Protein AF-A0A2K3V0S6-F1 (afdb_monomer_lite)

Structure (mmCIF, N/CA/C/O backbone):
data_AF-A0A2K3V0S6-F1
#
_entry.id   AF-A0A2K3V0S6-F1
#
loop_
_atom_site.group_PDB
_atom_site.id
_atom_site.type_symbol
_atom_site.label_atom_id
_atom_site.label_alt_id
_atom_site.label_comp_id
_atom_site.label_asym_id
_atom_site.label_entity_id
_atom_site.label_seq_id
_atom_site.pdbx_PDB_ins_code
_atom_site.Cartn_x
_atom_site.Cartn_y
_atom_site.Cartn_z
_atom_site.occupancy
_atom_site.B_iso_or_equiv
_atom_site.auth_seq_id
_atom_site.auth_comp_id
_atom_site.auth_asym_id
_atom_site.auth_atom_id
_atom_site.pdbx_PDB_model_num
ATOM 1 N N . MET A 1 1 ? -9.255 8.855 15.242 1.00 71.81 1 MET A N 1
ATOM 2 C CA . MET A 1 1 ? -10.562 8.308 15.660 1.00 71.81 1 MET A CA 1
ATOM 3 C C . MET A 1 1 ? -11.043 9.001 16.930 1.00 71.81 1 MET A C 1
ATOM 5 O O . MET A 1 1 ? -10.238 9.193 17.836 1.00 71.81 1 MET A O 1
ATOM 9 N N . THR A 1 2 ? -12.326 9.346 17.001 1.00 81.00 2 THR A N 1
ATOM 10 C CA . THR A 1 2 ? -12.997 9.883 18.198 1.00 81.00 2 THR A CA 1
ATOM 11 C C . THR A 1 2 ? -14.065 8.900 18.658 1.00 81.00 2 THR A C 1
ATOM 13 O O . THR A 1 2 ? -14.821 8.407 17.826 1.00 81.00 2 THR A O 1
ATOM 16 N N . ILE A 1 3 ? -14.111 8.619 19.961 1.00 84.19 3 ILE A N 1
ATOM 17 C CA . ILE A 1 3 ? -15.116 7.773 20.612 1.00 84.19 3 ILE A CA 1
ATOM 18 C C . ILE A 1 3 ? -15.888 8.643 21.608 1.00 84.19 3 ILE A C 1
ATOM 20 O O . ILE A 1 3 ? -15.283 9.359 22.406 1.00 84.19 3 ILE A O 1
ATOM 24 N N . LYS A 1 4 ? -17.218 8.588 21.565 1.00 87.88 4 LYS A N 1
ATOM 25 C CA . LYS A 1 4 ? -18.110 9.253 22.515 1.00 87.88 4 LYS A CA 1
ATOM 26 C C . LYS A 1 4 ? -19.058 8.217 23.108 1.00 87.88 4 LYS A C 1
ATOM 28 O O . LYS A 1 4 ? -19.870 7.625 22.403 1.00 87.88 4 LYS A O 1
ATOM 33 N N . ARG A 1 5 ? -18.948 7.996 24.415 1.00 88.50 5 ARG A N 1
ATOM 34 C CA . ARG A 1 5 ? -19.772 7.047 25.171 1.00 88.50 5 ARG A CA 1
ATOM 35 C C . ARG A 1 5 ? -20.936 7.790 25.815 1.00 88.50 5 ARG A C 1
ATOM 37 O O . ARG A 1 5 ? -20.715 8.705 26.615 1.00 88.50 5 ARG A O 1
ATOM 44 N N . ILE A 1 6 ? -22.157 7.401 25.468 1.00 89.06 6 ILE A N 1
ATOM 45 C CA . ILE A 1 6 ? -23.386 8.036 25.943 1.00 89.06 6 ILE A CA 1
ATOM 46 C C . ILE A 1 6 ? -24.000 7.161 27.031 1.00 89.06 6 ILE A C 1
ATOM 48 O O . ILE A 1 6 ? -24.328 6.001 26.790 1.00 89.06 6 ILE A O 1
ATOM 52 N N . TYR A 1 7 ? -24.156 7.719 28.229 1.00 90.69 7 TYR A N 1
ATOM 53 C CA . TYR A 1 7 ? -24.747 7.040 29.380 1.00 90.69 7 TYR A CA 1
ATOM 54 C C . TYR A 1 7 ? -26.117 7.628 29.715 1.00 90.69 7 TYR A C 1
ATOM 56 O O . TYR A 1 7 ? -26.350 8.825 29.559 1.00 90.69 7 TYR A O 1
ATOM 64 N N . SER A 1 8 ? -27.023 6.786 30.202 1.00 87.44 8 SER A N 1
ATOM 65 C CA . SER A 1 8 ? -28.309 7.214 30.749 1.00 87.44 8 SER A CA 1
ATOM 66 C C . SER A 1 8 ? -28.090 8.039 32.014 1.00 87.44 8 SER A C 1
ATOM 68 O O . SER A 1 8 ? -27.469 7.552 32.960 1.00 87.44 8 SER A O 1
ATOM 70 N N . LYS A 1 9 ? -28.658 9.249 32.085 1.00 87.00 9 LYS A N 1
ATOM 71 C CA . LYS A 1 9 ? -28.639 10.049 33.329 1.00 87.00 9 LYS A CA 1
ATOM 72 C C . LYS A 1 9 ? -29.349 9.360 34.491 1.00 87.00 9 LYS A C 1
ATOM 74 O O . LYS A 1 9 ? -29.039 9.622 35.646 1.00 87.00 9 LYS A O 1
ATOM 79 N N . THR A 1 10 ? -30.333 8.514 34.186 1.00 87.38 10 THR A N 1
ATOM 80 C CA . THR A 1 10 ? -31.223 7.916 35.186 1.00 87.38 10 THR A CA 1
ATOM 81 C C . THR A 1 10 ? -30.663 6.622 35.763 1.00 87.38 10 THR A C 1
ATOM 83 O O . THR A 1 10 ? -30.739 6.412 36.967 1.00 87.38 10 THR A O 1
ATOM 86 N N . THR A 1 11 ? -30.108 5.752 34.915 1.00 87.50 11 THR A N 1
ATOM 87 C CA . THR A 1 11 ? -29.601 4.432 35.336 1.00 87.50 11 THR A CA 1
ATOM 88 C C . THR A 1 11 ? -28.078 4.386 35.435 1.00 87.50 11 THR A C 1
ATOM 90 O O . THR A 1 11 ? -27.534 3.454 36.016 1.00 87.50 11 THR A O 1
ATOM 93 N N . GLY A 1 12 ? -27.366 5.368 34.869 1.00 84.94 12 GLY A N 1
ATOM 94 C CA . GLY A 1 12 ? -25.906 5.346 34.749 1.00 84.94 12 GLY A CA 1
ATOM 95 C C . GLY A 1 12 ? -25.380 4.292 33.769 1.00 84.94 12 GLY A C 1
ATOM 96 O O . GLY A 1 12 ? -24.168 4.160 33.615 1.00 84.94 12 GLY A O 1
ATOM 97 N N . GLU A 1 13 ? -26.264 3.548 33.098 1.00 90.75 13 GLU A N 1
ATOM 98 C CA . GLU A 1 13 ? -25.904 2.502 32.142 1.00 90.75 13 GLU A CA 1
ATOM 99 C C . GLU A 1 13 ? -25.529 3.091 30.780 1.00 90.75 13 GLU A C 1
ATOM 101 O O . GLU A 1 13 ? -26.010 4.155 30.381 1.00 90.75 13 GLU A O 1
ATOM 106 N N . LEU A 1 14 ? -24.664 2.385 30.052 1.00 88.12 14 LEU A N 1
ATOM 107 C CA . LEU A 1 14 ? -24.269 2.760 28.698 1.00 88.12 14 LEU A CA 1
ATOM 108 C C . LEU A 1 14 ? -25.463 2.596 27.742 1.00 88.12 14 LEU A C 1
ATOM 110 O O . LEU A 1 14 ? -25.972 1.491 27.576 1.00 88.12 14 LEU A O 1
ATOM 114 N N . LYS A 1 15 ? -25.875 3.685 27.087 1.00 90.94 15 LYS A N 1
ATOM 115 C CA . LYS A 1 15 ? -26.928 3.698 26.060 1.00 90.94 15 LYS A CA 1
ATOM 116 C C . LYS A 1 15 ? -26.372 3.406 24.670 1.00 90.94 15 LYS A C 1
ATOM 118 O O . LYS A 1 15 ? -26.910 2.569 23.953 1.00 90.94 15 LYS A O 1
ATOM 123 N N . SER A 1 16 ? -25.322 4.121 24.274 1.00 88.31 16 SER A N 1
ATOM 124 C CA . SER A 1 16 ? -24.751 4.027 22.928 1.00 88.31 16 SER A CA 1
ATOM 125 C C . SER A 1 16 ? -23.294 4.486 22.893 1.00 88.31 16 SER A C 1
ATOM 127 O O . SER A 1 16 ? -22.781 5.110 23.829 1.00 88.31 16 SER A O 1
ATOM 129 N N . ILE A 1 17 ? -22.613 4.143 21.801 1.00 88.25 17 ILE A N 1
ATOM 130 C CA . ILE A 1 17 ? -21.255 4.591 21.504 1.00 88.25 17 ILE A CA 1
ATOM 131 C C . ILE A 1 17 ? -21.266 5.189 20.103 1.00 88.25 17 ILE A C 1
ATOM 133 O O . ILE A 1 17 ? -21.469 4.469 19.127 1.00 88.25 17 ILE A O 1
ATOM 137 N N . ASP A 1 18 ? -20.998 6.486 20.014 1.00 86.00 18 ASP A N 1
ATOM 138 C CA . ASP A 1 18 ? -20.750 7.150 18.742 1.00 86.00 18 ASP A CA 1
ATOM 139 C C . ASP A 1 18 ? -19.251 7.105 18.457 1.00 86.00 18 ASP A C 1
ATOM 141 O O . ASP A 1 18 ? -18.424 7.404 19.326 1.00 86.00 18 ASP A O 1
ATOM 145 N N . SER A 1 19 ? -18.874 6.752 17.230 1.00 84.62 19 SER A N 1
ATOM 146 C CA . SER A 1 19 ? -17.474 6.796 16.820 1.00 84.62 19 SER A CA 1
ATOM 147 C C . SER A 1 19 ? -17.306 7.358 15.417 1.00 84.62 19 SER A C 1
ATOM 149 O O . SER A 1 19 ? -18.112 7.112 14.523 1.00 84.62 19 SER A O 1
ATOM 151 N N . VAL A 1 20 ? -16.233 8.126 15.238 1.00 82.50 20 VAL A N 1
ATOM 152 C CA . VAL A 1 20 ? -15.779 8.609 13.934 1.00 82.50 20 VAL A CA 1
ATOM 153 C C . VAL A 1 20 ? -14.361 8.106 13.734 1.00 82.50 20 VAL A C 1
ATOM 155 O O . VAL A 1 20 ? -13.448 8.459 14.492 1.00 82.50 20 VAL A O 1
ATOM 158 N N . PHE A 1 21 ? -14.163 7.288 12.707 1.00 82.56 21 PHE A N 1
ATOM 159 C CA . PHE A 1 21 ? -12.841 6.846 12.287 1.00 82.56 21 PHE A CA 1
ATOM 160 C C . PHE A 1 21 ? -12.482 7.461 10.935 1.00 82.56 21 PHE A C 1
ATOM 162 O O . PHE A 1 21 ? -13.344 7.764 10.114 1.00 82.56 21 PHE A O 1
ATOM 169 N N . GLN A 1 22 ? -11.186 7.664 10.725 1.00 81.81 22 GLN A N 1
ATOM 170 C CA . GLN A 1 22 ? -10.641 8.146 9.466 1.00 81.81 22 GLN A CA 1
ATOM 171 C C . GLN A 1 22 ? -9.539 7.183 9.053 1.00 81.81 22 GLN A C 1
ATOM 173 O O . GLN A 1 22 ? -8.577 6.987 9.796 1.00 81.81 22 GLN A O 1
ATOM 178 N N . LEU A 1 23 ? -9.701 6.578 7.880 1.00 81.06 23 LEU A N 1
ATOM 179 C CA . LEU A 1 23 ? -8.696 5.717 7.281 1.00 81.06 23 LEU A CA 1
ATOM 180 C C . LEU A 1 23 ? -7.829 6.549 6.336 1.00 81.06 23 LEU A C 1
ATOM 182 O O . LEU A 1 23 ? -8.335 7.134 5.380 1.00 81.06 23 LEU A O 1
ATOM 186 N N . VAL A 1 24 ? -6.527 6.591 6.603 1.00 81.19 24 VAL A N 1
ATOM 187 C CA . VAL A 1 24 ? -5.547 7.206 5.703 1.00 81.19 24 VAL A CA 1
ATOM 188 C C . VAL A 1 24 ? -4.924 6.098 4.863 1.00 81.19 24 VAL A C 1
ATOM 190 O O . VAL A 1 24 ? -4.358 5.153 5.409 1.00 81.19 24 VAL A O 1
ATOM 193 N N . GLN A 1 25 ? -5.049 6.197 3.539 1.00 83.75 25 GLN A N 1
ATOM 194 C CA . GLN A 1 25 ? -4.411 5.247 2.629 1.00 83.75 25 GLN A CA 1
ATOM 195 C C . GLN A 1 25 ? -2.893 5.475 2.615 1.00 83.75 25 GLN A C 1
ATOM 197 O O . GLN A 1 25 ? -2.456 6.628 2.567 1.00 83.75 25 GLN A O 1
ATOM 202 N N . PRO A 1 26 ? -2.076 4.411 2.656 1.00 79.88 26 PRO A N 1
ATOM 203 C CA . PRO A 1 26 ? -0.636 4.557 2.547 1.00 79.88 26 PRO A CA 1
ATOM 204 C C . PRO A 1 26 ? -0.240 4.915 1.112 1.00 79.88 26 PRO A C 1
ATOM 206 O O . PRO A 1 26 ? -0.791 4.387 0.145 1.00 79.88 26 PRO A O 1
ATOM 209 N N . ASN A 1 27 ? 0.774 5.770 0.992 1.00 80.06 27 ASN A N 1
ATOM 210 C CA . ASN A 1 27 ? 1.440 6.032 -0.276 1.00 80.06 27 ASN A CA 1
ATOM 211 C C . ASN A 1 27 ? 2.602 5.051 -0.452 1.00 80.06 27 ASN A C 1
ATOM 213 O O . ASN A 1 27 ? 3.425 4.860 0.441 1.00 80.06 27 ASN A O 1
ATOM 217 N N . LEU A 1 28 ? 2.688 4.459 -1.631 1.00 79.31 28 LEU A N 1
ATOM 218 C CA . LEU A 1 28 ? 3.787 3.634 -2.104 1.00 79.31 28 LEU A CA 1
ATOM 219 C C . LEU A 1 28 ? 4.727 4.472 -2.953 1.00 79.31 28 LEU A C 1
ATOM 221 O O . LEU A 1 28 ? 4.309 5.430 -3.592 1.00 79.31 28 LEU A O 1
ATOM 225 N N . SER A 1 29 ? 5.988 4.070 -3.017 1.00 86.69 29 SER A N 1
ATOM 226 C CA . SER A 1 29 ? 6.969 4.666 -3.914 1.00 86.69 29 SER A CA 1
ATOM 227 C C . SER A 1 29 ? 7.642 3.563 -4.715 1.00 86.69 29 SER A C 1
ATOM 229 O O . SER A 1 29 ? 8.351 2.733 -4.150 1.00 86.69 29 SER A O 1
ATOM 231 N N . PHE A 1 30 ? 7.451 3.575 -6.030 1.00 87.56 30 PHE A N 1
ATOM 232 C CA . PHE A 1 30 ? 8.102 2.661 -6.961 1.00 87.56 30 PHE A CA 1
ATOM 233 C C . PHE A 1 30 ? 9.310 3.343 -7.593 1.00 87.56 30 PHE A C 1
ATOM 235 O O . PHE A 1 30 ? 9.200 4.460 -8.099 1.00 87.56 30 PHE A O 1
ATOM 242 N N . ALA A 1 31 ? 10.459 2.672 -7.556 1.00 89.69 31 ALA A N 1
ATOM 243 C CA . ALA A 1 31 ? 11.669 3.126 -8.223 1.00 89.69 31 ALA A CA 1
ATOM 244 C C . ALA A 1 31 ? 11.861 2.339 -9.522 1.00 89.69 31 ALA A C 1
ATOM 246 O O . ALA A 1 31 ? 12.012 1.117 -9.491 1.00 89.69 31 ALA A O 1
ATOM 247 N N . THR A 1 32 ? 11.883 3.043 -10.650 1.00 90.12 32 THR A N 1
ATOM 248 C CA . THR A 1 32 ? 12.161 2.465 -11.966 1.00 90.12 32 THR A CA 1
ATOM 249 C C . THR A 1 32 ? 13.580 2.849 -12.373 1.00 90.12 32 THR A C 1
ATOM 251 O O . THR A 1 32 ? 13.907 4.035 -12.450 1.00 90.12 32 THR A O 1
ATOM 254 N N . ALA A 1 33 ? 14.439 1.858 -12.617 1.00 92.06 33 ALA A N 1
ATOM 255 C CA . ALA A 1 33 ? 15.837 2.090 -12.981 1.00 92.06 33 ALA A CA 1
ATOM 256 C C . ALA A 1 33 ? 15.965 2.686 -14.392 1.00 92.06 33 ALA A C 1
ATOM 258 O O . ALA A 1 33 ? 15.187 2.344 -15.282 1.00 92.06 33 ALA A O 1
ATOM 259 N N . ALA A 1 34 ? 16.970 3.530 -14.622 1.00 93.06 34 ALA A N 1
ATOM 260 C CA . ALA A 1 34 ? 17.284 4.050 -15.950 1.00 93.06 34 ALA A CA 1
ATOM 261 C C . ALA A 1 34 ? 17.443 2.914 -16.985 1.00 93.06 34 ALA A C 1
ATOM 263 O O . ALA A 1 34 ? 18.092 1.904 -16.724 1.00 93.06 34 ALA A O 1
ATOM 264 N N . GLY A 1 35 ? 16.816 3.064 -18.153 1.00 90.69 35 GLY A N 1
ATOM 265 C CA . GLY A 1 35 ? 16.848 2.076 -19.234 1.00 90.69 35 GLY A CA 1
ATOM 266 C C . GLY A 1 35 ? 15.942 0.852 -19.043 1.00 90.69 35 GLY A C 1
ATOM 267 O O . GLY A 1 35 ? 15.921 -0.016 -19.913 1.00 90.69 35 GLY A O 1
ATOM 268 N N . SER A 1 36 ? 15.194 0.760 -17.940 1.00 92.38 36 SER A N 1
ATOM 269 C CA . SER A 1 36 ? 14.278 -0.363 -17.701 1.00 92.38 36 SER A CA 1
ATOM 270 C C . SER A 1 36 ? 12.923 -0.190 -18.394 1.00 92.38 36 SER A C 1
ATOM 272 O O . SER A 1 36 ? 12.520 0.920 -18.751 1.00 92.38 36 SER A O 1
ATOM 274 N N . VAL A 1 37 ? 12.224 -1.307 -18.589 1.00 91.56 37 VAL A N 1
ATOM 275 C CA . VAL A 1 37 ? 10.852 -1.342 -19.116 1.00 91.56 37 VAL A CA 1
ATOM 276 C C . VAL A 1 37 ? 9.847 -0.885 -18.057 1.00 91.56 37 VAL A C 1
ATOM 278 O O . VAL A 1 37 ? 10.121 -0.973 -16.860 1.00 91.56 37 VAL A O 1
ATOM 281 N N . GLY A 1 38 ? 8.696 -0.374 -18.493 1.00 90.69 38 GLY A N 1
ATOM 282 C CA . GLY A 1 38 ? 7.589 -0.053 -17.602 1.00 90.69 38 GLY A CA 1
ATOM 283 C C . GLY A 1 38 ? 6.838 -1.313 -17.189 1.00 90.69 38 GLY A C 1
ATOM 284 O O . GLY A 1 38 ? 7.177 -2.434 -17.584 1.00 90.69 38 GLY A O 1
ATOM 285 N N . ALA A 1 39 ? 5.821 -1.127 -16.355 1.00 91.88 39 ALA A N 1
ATOM 286 C CA . ALA A 1 39 ? 4.968 -2.223 -15.927 1.00 91.88 39 ALA A CA 1
ATOM 287 C C . ALA A 1 39 ? 3.569 -1.745 -15.565 1.00 91.88 39 ALA A C 1
ATOM 289 O O . ALA A 1 39 ? 3.346 -0.586 -15.224 1.00 91.88 39 ALA A O 1
ATOM 290 N N . ARG A 1 40 ? 2.614 -2.665 -15.564 1.00 91.25 40 ARG A N 1
ATOM 291 C CA . ARG A 1 40 ? 1.267 -2.446 -15.054 1.00 91.25 40 ARG A CA 1
ATOM 292 C C . ARG A 1 40 ? 1.084 -3.204 -13.748 1.00 91.25 40 ARG A C 1
ATOM 294 O O . ARG A 1 40 ? 1.193 -4.425 -13.737 1.00 91.25 40 ARG A O 1
ATOM 301 N N . LEU A 1 41 ? 0.763 -2.498 -12.665 1.00 90.06 41 LEU A N 1
ATOM 302 C CA . LEU A 1 41 ? 0.245 -3.102 -11.439 1.00 90.06 41 LEU A CA 1
ATOM 303 C C . LEU A 1 41 ? -1.150 -3.647 -11.718 1.00 90.06 41 LEU A C 1
ATOM 305 O O . LEU A 1 41 ? -2.071 -2.895 -12.050 1.00 90.06 41 LEU A O 1
ATOM 309 N N . VAL A 1 42 ? -1.298 -4.954 -11.552 1.00 92.19 42 VAL A N 1
ATOM 310 C CA . VAL A 1 42 ? -2.565 -5.655 -11.756 1.00 92.19 42 VAL A CA 1
ATOM 311 C C . VAL A 1 42 ? -3.286 -5.792 -10.423 1.00 92.19 42 VAL A C 1
ATOM 313 O O . VAL A 1 42 ? -4.417 -5.324 -10.283 1.00 92.19 42 VAL A O 1
ATOM 316 N N . SER A 1 43 ? -2.606 -6.353 -9.426 1.00 92.69 43 SER A N 1
ATOM 317 C CA . SER A 1 43 ? -3.169 -6.600 -8.103 1.00 92.69 43 SER A CA 1
ATOM 318 C C . SER A 1 43 ? -2.118 -6.502 -6.999 1.00 92.69 43 SER A C 1
ATOM 320 O O . SER A 1 43 ? -0.916 -6.414 -7.260 1.00 92.69 43 SER A O 1
ATOM 322 N N . ALA A 1 44 ? -2.577 -6.511 -5.753 1.00 92.38 44 ALA A N 1
ATOM 323 C CA . ALA A 1 44 ? -1.739 -6.655 -4.576 1.00 92.38 44 ALA A CA 1
ATOM 324 C C . ALA A 1 44 ? -2.373 -7.622 -3.580 1.00 92.38 44 ALA A C 1
ATOM 326 O O . ALA A 1 44 ? -3.529 -7.439 -3.204 1.00 92.38 44 ALA A O 1
ATOM 327 N N . ASP A 1 45 ? -1.601 -8.598 -3.115 1.00 94.50 45 ASP A N 1
ATOM 328 C CA . ASP A 1 45 ? -1.973 -9.414 -1.964 1.00 94.50 45 ASP A CA 1
ATOM 329 C C . ASP A 1 45 ? -1.507 -8.710 -0.700 1.00 94.50 45 ASP A C 1
ATOM 331 O O . ASP A 1 45 ? -0.313 -8.462 -0.523 1.00 94.50 45 ASP A O 1
ATOM 335 N N . VAL A 1 46 ? -2.447 -8.386 0.176 1.00 93.69 46 VAL A N 1
ATOM 336 C CA . VAL A 1 46 ? -2.214 -7.659 1.418 1.00 93.69 46 VAL A CA 1
ATOM 337 C C . VAL A 1 46 ? -2.448 -8.604 2.588 1.00 93.69 46 VAL A C 1
ATOM 339 O O . VAL A 1 46 ? -3.419 -9.356 2.619 1.00 93.69 46 VAL A O 1
ATOM 342 N N . THR A 1 47 ? -1.547 -8.578 3.565 1.00 95.44 47 THR A N 1
ATOM 343 C CA . THR A 1 47 ? -1.728 -9.230 4.864 1.00 95.44 47 THR A CA 1
ATOM 344 C C . THR A 1 47 ? -1.401 -8.243 5.969 1.00 95.44 47 THR A C 1
ATOM 346 O O . THR A 1 47 ? -0.276 -7.750 6.036 1.00 95.44 47 THR A O 1
ATOM 349 N N . ILE A 1 48 ? -2.369 -7.969 6.835 1.00 94.94 48 ILE A N 1
ATOM 350 C CA . ILE A 1 48 ? -2.223 -7.103 8.001 1.00 94.94 48 ILE A CA 1
ATOM 351 C C . ILE A 1 48 ? -1.793 -7.949 9.192 1.00 94.94 48 ILE A C 1
ATOM 353 O O . ILE A 1 48 ? -2.360 -9.012 9.449 1.00 94.94 48 ILE A O 1
ATOM 357 N N . LEU A 1 49 ? -0.786 -7.469 9.906 1.00 94.94 49 LEU A N 1
ATOM 358 C CA . LEU A 1 49 ? -0.184 -8.118 11.054 1.00 94.94 49 LEU A CA 1
ATOM 359 C C . LEU A 1 49 ? -0.308 -7.239 12.296 1.00 94.94 49 LEU A C 1
ATOM 361 O O . LEU A 1 49 ? -0.173 -6.016 12.208 1.00 94.94 49 LEU A O 1
ATOM 365 N N . ASP A 1 50 ? -0.527 -7.880 13.437 1.00 92.81 50 ASP A N 1
ATOM 366 C CA . ASP A 1 50 ? -0.432 -7.264 14.755 1.00 92.81 50 ASP A CA 1
ATOM 367 C C . ASP A 1 50 ? 1.028 -7.150 15.233 1.00 92.81 50 ASP A C 1
ATOM 369 O O . ASP A 1 50 ? 1.975 -7.532 14.536 1.00 92.81 50 ASP A O 1
ATOM 373 N N . GLU A 1 51 ? 1.216 -6.625 16.443 1.00 90.62 51 GLU A N 1
ATOM 374 C CA . GLU A 1 51 ? 2.537 -6.462 17.057 1.00 90.62 51 GLU A CA 1
ATOM 375 C C . GLU A 1 51 ? 3.289 -7.784 17.286 1.00 90.62 51 GLU A C 1
ATOM 377 O O . GLU A 1 51 ? 4.520 -7.802 17.308 1.00 90.62 51 GLU A O 1
ATOM 382 N N . SER A 1 52 ? 2.560 -8.896 17.411 1.00 90.94 52 SER A N 1
ATOM 383 C CA . SER A 1 52 ? 3.119 -10.241 17.572 1.00 90.94 52 SER A CA 1
ATOM 384 C C . SER A 1 52 ? 3.476 -10.885 16.227 1.00 90.94 52 SER A C 1
ATOM 386 O O . SER A 1 52 ? 4.090 -11.951 16.189 1.00 90.94 52 SER A O 1
ATOM 388 N N . GLY A 1 53 ? 3.129 -10.239 15.109 1.00 89.69 53 GLY A N 1
ATOM 389 C CA . GLY A 1 53 ? 3.311 -10.767 13.762 1.00 89.69 53 GLY A CA 1
ATOM 390 C C . GLY A 1 53 ? 2.231 -11.764 13.345 1.00 89.69 53 GLY A C 1
ATOM 391 O O . GLY A 1 53 ? 2.392 -12.417 12.312 1.00 89.69 53 GLY A O 1
ATOM 392 N N . ASN A 1 54 ? 1.147 -11.879 14.113 1.00 91.56 54 ASN A N 1
ATOM 393 C CA . ASN A 1 54 ? -0.013 -12.677 13.744 1.00 91.56 54 ASN A CA 1
ATOM 394 C C . ASN A 1 54 ? -0.939 -11.864 12.850 1.00 91.56 54 ASN A C 1
ATOM 396 O O . ASN A 1 54 ? -0.901 -10.636 12.829 1.00 91.56 54 ASN A O 1
ATOM 400 N N . ARG A 1 55 ? -1.795 -12.553 12.099 1.00 93.00 55 ARG A N 1
ATOM 401 C CA . ARG A 1 55 ? -2.774 -11.892 11.240 1.00 93.00 55 ARG A CA 1
ATOM 402 C C . ARG A 1 55 ? -3.770 -11.090 12.076 1.00 93.00 55 ARG A C 1
ATOM 404 O O . ARG A 1 55 ? -4.453 -11.647 12.929 1.00 93.00 55 ARG A O 1
ATOM 411 N N . TYR A 1 56 ? -3.906 -9.809 11.759 1.00 93.31 56 TYR A N 1
ATOM 412 C CA . TYR A 1 56 ? -4.856 -8.914 12.406 1.00 93.31 56 TYR A CA 1
ATOM 413 C C . TYR A 1 56 ? -6.217 -8.930 11.698 1.00 93.31 56 TYR A C 1
ATOM 415 O O . TYR A 1 56 ? -6.271 -8.808 10.479 1.00 93.31 56 TYR A O 1
ATOM 423 N N . GLY A 1 57 ? -7.325 -9.042 12.438 1.00 84.81 57 GLY A N 1
ATOM 424 C CA . GLY A 1 57 ? -8.679 -9.050 11.859 1.00 84.81 57 GLY A CA 1
ATOM 425 C C . GLY A 1 57 ? -9.067 -10.348 11.135 1.00 84.81 57 GLY A C 1
ATOM 426 O O . GLY A 1 57 ? -9.987 -10.337 10.314 1.00 84.81 57 GLY A O 1
ATOM 427 N N . ASP A 1 58 ? -8.365 -11.450 11.427 1.00 83.19 58 ASP A N 1
ATOM 428 C CA . ASP A 1 58 ? -8.615 -12.800 10.902 1.00 83.19 58 ASP A CA 1
ATOM 429 C C . ASP A 1 58 ? -8.824 -12.816 9.373 1.00 83.19 58 ASP A C 1
ATOM 431 O O . ASP A 1 58 ? -7.937 -12.389 8.631 1.00 83.19 58 ASP A O 1
ATOM 435 N N . VAL A 1 59 ? -9.987 -13.240 8.865 1.00 78.44 59 VAL A N 1
ATOM 436 C CA . VAL A 1 59 ? -10.276 -13.287 7.420 1.00 78.44 59 VAL A CA 1
ATOM 437 C C . VAL A 1 59 ? -10.181 -11.904 6.769 1.00 78.44 59 VAL A C 1
ATOM 439 O O . VAL A 1 59 ? -9.741 -11.790 5.630 1.00 78.44 59 VAL A O 1
ATOM 442 N N . SER A 1 60 ? -10.521 -10.834 7.495 1.00 83.00 60 SER A N 1
ATOM 443 C CA . SER A 1 60 ? -10.421 -9.460 6.973 1.00 83.00 60 SER A CA 1
ATOM 444 C C . SER A 1 60 ? -8.972 -8.979 6.867 1.00 83.00 60 SER A C 1
ATOM 446 O O . SER A 1 60 ? -8.692 -8.035 6.134 1.00 83.00 60 SER A O 1
ATOM 448 N N . GLY A 1 61 ? -8.056 -9.638 7.582 1.00 86.00 61 GLY A N 1
ATOM 449 C CA . GLY A 1 61 ? -6.628 -9.351 7.619 1.00 86.00 61 GLY A CA 1
ATOM 450 C C . GLY A 1 61 ? -5.849 -9.774 6.388 1.00 86.00 61 GLY A C 1
ATOM 451 O O . GLY A 1 61 ? -4.688 -9.397 6.271 1.00 86.00 61 GLY A O 1
ATOM 452 N N . GLN A 1 62 ? -6.439 -10.563 5.487 1.00 93.81 62 GLN A N 1
ATOM 453 C CA . GLN A 1 62 ? -5.783 -11.015 4.264 1.00 93.81 62 GLN A CA 1
ATOM 454 C C . GLN A 1 62 ? -6.726 -10.889 3.070 1.00 93.81 62 GLN A C 1
ATOM 456 O O . GLN A 1 62 ? -7.810 -11.463 3.067 1.00 93.81 62 GLN A O 1
ATOM 461 N N . TYR A 1 63 ? -6.302 -10.163 2.041 1.00 93.00 63 TYR A N 1
ATOM 462 C CA . TYR A 1 63 ? -7.116 -9.922 0.851 1.00 93.00 63 TYR A CA 1
ATOM 463 C C . TYR A 1 63 ? -6.256 -9.598 -0.366 1.00 93.00 63 TYR A C 1
ATOM 465 O O . TYR A 1 63 ? -5.101 -9.195 -0.240 1.00 93.00 63 TYR A O 1
ATOM 473 N N . THR A 1 64 ? -6.853 -9.735 -1.547 1.00 92.25 64 THR A N 1
ATOM 474 C CA . THR A 1 64 ? -6.267 -9.299 -2.815 1.00 92.25 64 THR A CA 1
ATOM 475 C C . THR A 1 64 ? -7.018 -8.073 -3.316 1.00 92.25 64 THR A C 1
ATOM 477 O O . THR A 1 64 ? -8.239 -8.102 -3.467 1.00 92.25 64 THR A O 1
ATOM 480 N N . GLN A 1 65 ? -6.287 -7.000 -3.601 1.00 88.38 65 GLN A N 1
ATOM 481 C CA . GLN A 1 65 ? -6.817 -5.759 -4.153 1.00 88.38 65 GLN A CA 1
ATOM 482 C C . GLN A 1 65 ? -6.472 -5.647 -5.640 1.00 88.38 65 GLN A C 1
ATOM 484 O O . GLN A 1 65 ? -5.322 -5.848 -6.023 1.00 88.38 65 GLN A O 1
ATOM 489 N N . SER A 1 66 ? -7.433 -5.250 -6.476 1.00 88.19 66 SER A N 1
ATOM 490 C CA . SER A 1 66 ? -7.163 -4.848 -7.864 1.00 88.19 66 SER A CA 1
ATOM 491 C C . SER A 1 66 ? -6.714 -3.383 -7.920 1.00 88.19 66 SER A C 1
ATOM 493 O O . SER A 1 66 ? -7.324 -2.533 -7.272 1.00 88.19 66 SER A O 1
ATOM 495 N N . ILE A 1 67 ? -5.637 -3.088 -8.659 1.00 83.88 67 ILE A N 1
ATOM 496 C CA . ILE A 1 67 ? -4.959 -1.775 -8.635 1.00 83.88 67 ILE A CA 1
ATOM 497 C C . ILE A 1 67 ? -4.958 -1.076 -10.005 1.00 83.88 67 ILE A C 1
ATOM 499 O O . ILE A 1 67 ? -5.080 0.145 -10.071 1.00 83.88 67 ILE A O 1
ATOM 503 N N . GLY A 1 68 ? -4.838 -1.825 -11.103 1.00 81.25 68 GLY A N 1
ATOM 504 C CA . GLY A 1 68 ? -5.042 -1.316 -12.464 1.00 81.25 68 GLY A CA 1
ATOM 505 C C . GLY A 1 68 ? -4.210 -0.091 -12.880 1.00 81.25 68 GLY A C 1
ATOM 506 O O . GLY A 1 68 ? -4.719 0.735 -13.634 1.00 81.25 68 GLY A O 1
ATOM 507 N N . ALA A 1 69 ? -2.952 0.037 -12.444 1.00 84.19 69 ALA A N 1
ATOM 508 C CA . ALA A 1 69 ? -2.143 1.244 -12.662 1.00 84.19 69 ALA A CA 1
ATOM 509 C C . ALA A 1 69 ? -0.842 1.019 -13.433 1.00 84.19 69 ALA A C 1
ATOM 511 O O . ALA A 1 69 ? -0.268 -0.061 -13.377 1.00 84.19 69 ALA A O 1
ATOM 512 N N . ARG A 1 70 ? -0.350 2.057 -14.124 1.00 86.69 70 ARG A N 1
ATOM 513 C CA . ARG A 1 70 ? 0.884 2.010 -14.924 1.00 86.69 70 ARG A CA 1
ATOM 514 C C . ARG A 1 70 ? 2.074 2.633 -14.184 1.00 86.69 70 ARG A C 1
ATOM 516 O O . ARG A 1 70 ? 2.017 3.788 -13.767 1.00 86.69 70 ARG A O 1
ATOM 523 N N . LEU A 1 71 ? 3.166 1.883 -14.098 1.00 88.44 71 LEU A N 1
ATOM 524 C CA . LEU A 1 71 ? 4.517 2.367 -13.838 1.00 88.44 71 LEU A CA 1
ATOM 525 C C . LEU A 1 71 ? 5.178 2.708 -15.171 1.00 88.44 71 LEU A C 1
ATOM 527 O O . LEU A 1 71 ? 5.218 1.891 -16.091 1.00 88.44 71 LEU A O 1
ATOM 531 N N . LEU A 1 72 ? 5.690 3.926 -15.267 1.00 90.38 72 LEU A N 1
ATOM 532 C CA . LEU A 1 72 ? 6.412 4.404 -16.432 1.00 90.38 72 LEU A CA 1
ATOM 533 C C . LEU A 1 72 ? 7.791 3.746 -16.483 1.00 90.38 72 LEU A C 1
ATOM 535 O O . LEU A 1 72 ? 8.454 3.569 -15.460 1.00 90.38 72 LEU A O 1
ATOM 539 N N . GLN A 1 73 ? 8.224 3.442 -17.702 1.00 91.88 73 GLN A N 1
ATOM 540 C CA . GLN A 1 73 ? 9.558 2.935 -18.016 1.00 91.88 73 GLN A CA 1
ATOM 541 C C . GLN A 1 73 ? 10.675 3.915 -17.614 1.00 91.88 73 GLN A C 1
ATOM 543 O O . GLN A 1 73 ? 10.462 5.125 -17.499 1.00 91.88 73 GLN A O 1
ATOM 548 N N . GLY A 1 74 ? 11.898 3.400 -17.486 1.00 93.56 74 GLY A N 1
ATOM 549 C CA . GLY A 1 74 ? 13.119 4.122 -17.110 1.00 93.56 74 GLY A CA 1
ATOM 550 C C . GLY A 1 74 ? 13.689 5.054 -18.181 1.00 93.56 74 GLY A C 1
ATOM 551 O O . GLY A 1 74 ? 14.904 5.125 -18.371 1.00 93.56 74 GLY A O 1
ATOM 552 N N . PHE A 1 75 ? 12.822 5.735 -18.920 1.00 92.44 75 PHE A N 1
ATOM 553 C CA . PHE A 1 75 ? 13.173 6.697 -19.957 1.00 92.44 75 PHE A CA 1
ATOM 554 C C . PHE A 1 75 ? 12.382 7.978 -19.751 1.00 92.44 75 PHE A C 1
ATOM 556 O O . PHE A 1 75 ? 11.274 7.939 -19.221 1.00 92.44 75 PHE A O 1
ATOM 563 N N . ALA A 1 76 ? 12.911 9.103 -20.208 1.00 93.12 76 ALA A N 1
ATOM 564 C CA . ALA A 1 76 ? 12.216 10.382 -20.255 1.00 93.12 76 ALA A CA 1
ATOM 565 C C . ALA A 1 76 ? 12.349 11.007 -21.643 1.00 93.12 76 ALA A C 1
ATOM 567 O O . ALA A 1 76 ? 13.275 10.691 -22.391 1.00 93.12 76 ALA A O 1
ATOM 568 N N . CYS A 1 77 ? 11.416 11.896 -21.968 1.00 91.38 77 CYS A N 1
ATOM 569 C CA . CYS A 1 77 ? 11.539 12.751 -23.138 1.00 91.38 77 CYS A CA 1
ATOM 570 C C . CYS A 1 77 ? 12.486 13.901 -22.806 1.00 91.38 77 CYS A C 1
ATOM 572 O O . CYS A 1 77 ? 12.263 14.607 -21.820 1.00 91.38 77 CYS A O 1
ATOM 574 N N . ALA A 1 78 ? 13.543 14.056 -23.595 1.00 90.88 78 ALA A N 1
ATOM 575 C CA . ALA A 1 78 ? 14.429 15.203 -23.500 1.00 90.88 78 ALA A CA 1
ATOM 576 C C . ALA A 1 78 ? 13.746 16.453 -24.076 1.00 90.88 78 ALA A C 1
ATOM 578 O O . ALA A 1 78 ? 13.076 16.376 -25.108 1.00 90.88 78 ALA A O 1
ATOM 579 N N . ASP A 1 79 ? 13.918 17.597 -23.418 1.00 84.88 79 ASP A N 1
ATOM 580 C CA . ASP A 1 79 ? 13.580 18.894 -24.002 1.00 84.88 79 ASP A CA 1
ATOM 581 C C . ASP A 1 79 ? 14.604 19.316 -25.078 1.00 84.88 79 ASP A C 1
ATOM 583 O O . ASP A 1 79 ? 15.581 18.614 -25.353 1.00 84.88 79 ASP A O 1
ATOM 587 N N . GLU A 1 80 ? 14.404 20.487 -25.690 1.00 83.38 80 GLU A N 1
ATOM 588 C CA . GLU A 1 80 ? 15.300 21.037 -26.724 1.00 83.38 80 GLU A CA 1
ATOM 589 C C . GLU A 1 80 ? 16.751 21.243 -26.245 1.00 83.38 80 GLU A C 1
ATOM 591 O O . GLU A 1 80 ? 17.656 21.409 -27.062 1.00 83.38 80 GLU A O 1
ATOM 596 N N . LYS A 1 81 ? 16.992 21.220 -24.927 1.00 83.94 81 LYS A N 1
ATOM 597 C CA . LYS A 1 81 ? 18.308 21.368 -24.293 1.00 83.94 81 LYS A CA 1
ATOM 598 C C . LYS A 1 81 ? 18.881 20.035 -23.799 1.00 83.94 81 LYS A C 1
ATOM 600 O O . LYS A 1 81 ? 19.937 20.033 -23.169 1.00 83.94 81 LYS A O 1
ATOM 605 N N . GLY A 1 82 ? 18.220 18.910 -24.075 1.00 81.38 82 GLY A N 1
ATOM 606 C CA . GLY A 1 82 ? 18.663 17.585 -23.643 1.00 81.38 82 GLY A CA 1
ATOM 607 C C . GLY A 1 82 ? 18.315 17.247 -22.190 1.00 81.38 82 GLY A C 1
ATOM 608 O O . GLY A 1 82 ? 18.829 16.264 -21.657 1.00 81.38 82 GLY A O 1
ATOM 609 N N . VAL A 1 83 ? 17.469 18.040 -21.526 1.00 87.25 83 VAL A N 1
ATOM 610 C CA . VAL A 1 83 ? 17.097 17.832 -20.121 1.00 87.25 83 VAL A CA 1
ATOM 611 C C . VAL A 1 83 ? 15.900 16.875 -20.039 1.00 87.25 83 VAL A C 1
ATOM 613 O O . VAL A 1 83 ? 14.900 17.090 -20.726 1.00 87.25 83 VAL A O 1
ATOM 616 N N . PRO A 1 84 ? 15.951 15.814 -19.209 1.00 87.00 84 PRO A N 1
ATOM 617 C CA . PRO A 1 84 ? 14.846 14.868 -19.079 1.00 87.00 84 PRO A CA 1
ATOM 618 C C . PRO A 1 84 ? 13.625 15.508 -18.419 1.00 87.00 84 PRO A C 1
ATOM 620 O O . PRO A 1 84 ? 13.696 15.995 -17.290 1.00 87.00 84 PRO A O 1
ATOM 623 N N . ASN A 1 85 ? 12.467 15.407 -19.070 1.00 86.50 85 ASN A N 1
ATOM 624 C CA . ASN A 1 85 ? 11.188 15.706 -18.444 1.00 86.50 85 ASN A CA 1
ATOM 625 C C . ASN A 1 85 ? 10.687 14.492 -17.644 1.00 86.50 85 ASN A C 1
ATOM 627 O O . ASN A 1 85 ? 10.113 13.546 -18.193 1.00 86.50 85 ASN A O 1
ATOM 631 N N . ALA A 1 86 ? 10.882 14.542 -16.326 1.00 79.00 86 ALA A N 1
ATOM 632 C CA . ALA A 1 86 ? 10.499 13.484 -15.391 1.00 79.00 86 ALA A CA 1
ATOM 633 C C . ALA A 1 86 ? 8.985 13.210 -15.334 1.00 79.00 86 ALA A C 1
ATOM 635 O O . ALA A 1 86 ? 8.579 12.125 -14.926 1.00 79.00 86 ALA A O 1
ATOM 636 N N . SER A 1 87 ? 8.140 14.152 -15.749 1.00 75.88 87 SER A N 1
ATOM 637 C CA . SER A 1 87 ? 6.678 14.020 -15.667 1.00 75.88 87 SER A CA 1
ATOM 638 C C . SER A 1 87 ? 6.046 13.516 -16.965 1.00 75.88 87 SER A C 1
ATOM 640 O O . SER A 1 87 ? 4.900 13.075 -16.951 1.00 75.88 87 SER A O 1
ATOM 642 N N . ALA A 1 88 ? 6.773 13.571 -18.084 1.00 82.69 88 ALA A N 1
ATOM 643 C CA . ALA A 1 88 ? 6.270 13.121 -19.376 1.00 82.69 88 ALA A CA 1
ATOM 644 C C . ALA A 1 88 ? 6.303 11.591 -19.488 1.00 82.69 88 ALA A C 1
ATOM 646 O O . ALA A 1 88 ? 7.287 10.951 -19.090 1.00 82.69 88 ALA A O 1
ATOM 647 N N . ASP A 1 89 ? 5.250 11.018 -20.080 1.00 85.56 89 ASP A N 1
ATOM 648 C CA . ASP A 1 89 ? 5.270 9.627 -20.528 1.00 85.56 89 ASP A CA 1
ATOM 649 C C . ASP A 1 89 ? 6.297 9.516 -21.671 1.00 85.56 89 ASP A C 1
ATOM 651 O O . ASP A 1 89 ? 6.167 10.228 -22.669 1.00 85.56 89 ASP A O 1
ATOM 655 N N . PRO A 1 90 ? 7.333 8.673 -21.560 1.00 87.88 90 PRO A N 1
ATOM 656 C CA . PRO A 1 90 ? 8.331 8.507 -22.613 1.00 87.88 90 PRO A CA 1
ATOM 657 C C . PRO A 1 90 ? 7.757 7.966 -23.931 1.00 87.88 90 PRO A C 1
ATOM 659 O O . PRO A 1 90 ? 8.416 8.068 -24.965 1.00 87.88 90 PRO A O 1
ATOM 662 N N . GLU A 1 91 ? 6.535 7.430 -23.938 1.00 86.94 91 GLU A N 1
ATOM 663 C CA . GLU A 1 91 ? 5.817 7.097 -25.171 1.00 86.94 91 GLU A CA 1
ATOM 664 C C . GLU A 1 91 ? 5.354 8.324 -25.961 1.00 86.94 91 GLU A C 1
ATOM 666 O O . GLU A 1 91 ? 5.139 8.215 -27.166 1.00 86.94 91 GLU A O 1
ATOM 671 N N . SER A 1 92 ? 5.271 9.495 -25.325 1.00 88.69 92 SER A N 1
ATOM 672 C CA . SER A 1 92 ? 4.861 10.746 -25.976 1.00 88.69 92 SER A CA 1
ATOM 673 C C . SER A 1 92 ? 5.921 11.357 -26.899 1.00 88.69 92 SER A C 1
ATOM 675 O O . SER A 1 92 ? 5.594 12.236 -27.693 1.00 88.69 92 SER A O 1
ATOM 67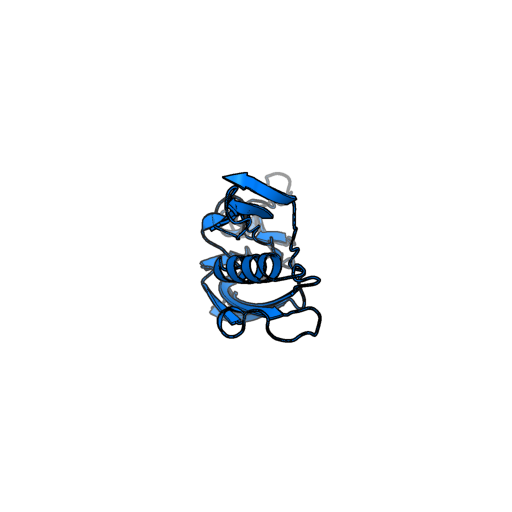7 N N . CYS A 1 93 ? 7.174 10.891 -26.837 1.00 87.94 93 CYS A N 1
ATOM 678 C CA . CYS A 1 93 ? 8.256 11.356 -27.704 1.00 87.94 93 CYS A CA 1
ATOM 679 C C . CYS A 1 93 ? 8.798 10.260 -28.623 1.00 87.94 93 CYS A C 1
ATOM 681 O O . CYS A 1 93 ? 8.765 9.056 -28.327 1.00 87.94 93 CYS A O 1
ATOM 683 N N . VAL A 1 94 ? 9.354 10.717 -29.748 1.00 89.62 94 VAL A N 1
ATOM 684 C CA . VAL A 1 94 ? 10.059 9.867 -30.710 1.00 89.62 94 VAL A CA 1
ATOM 685 C C . VAL A 1 94 ? 11.297 9.238 -30.077 1.00 89.62 94 VAL A C 1
ATOM 687 O O . VAL A 1 94 ? 11.927 9.816 -29.192 1.00 89.62 94 VAL A O 1
ATOM 690 N N . PHE A 1 95 ? 11.684 8.059 -30.567 1.00 85.94 95 PHE A N 1
ATOM 691 C CA . PHE A 1 95 ? 12.791 7.280 -30.005 1.00 85.94 95 PHE A CA 1
ATOM 692 C C . PHE A 1 95 ? 14.103 8.075 -29.885 1.00 85.94 95 PHE A C 1
ATOM 694 O O . PHE A 1 95 ? 14.779 7.973 -28.868 1.00 85.94 95 PHE A O 1
ATOM 701 N N . ALA A 1 96 ? 14.420 8.925 -30.869 1.00 86.50 96 ALA A N 1
ATOM 702 C CA . ALA A 1 96 ? 15.630 9.753 -30.872 1.00 86.50 96 ALA A CA 1
ATOM 703 C C . ALA A 1 96 ? 15.698 10.788 -29.728 1.00 86.50 96 ALA A C 1
ATOM 705 O O . ALA A 1 96 ? 16.781 11.260 -29.402 1.00 86.50 96 ALA A O 1
ATOM 706 N N . GLN A 1 97 ? 14.560 11.136 -29.119 1.00 88.25 97 GLN A N 1
ATOM 707 C CA . GLN A 1 97 ? 14.464 12.082 -27.999 1.00 88.25 97 GLN A CA 1
ATOM 708 C C . GLN A 1 97 ? 14.334 11.378 -26.641 1.00 88.25 97 GLN A C 1
ATOM 710 O O . GLN A 1 97 ? 14.204 12.041 -25.609 1.00 88.25 97 GLN A O 1
ATOM 715 N N . ARG A 1 98 ? 14.347 10.038 -26.615 1.00 91.12 98 ARG A N 1
ATOM 716 C CA . ARG A 1 98 ? 14.289 9.271 -25.371 1.00 91.12 98 ARG A CA 1
ATOM 717 C C . ARG A 1 98 ? 15.676 9.163 -24.769 1.00 91.12 98 ARG A C 1
ATOM 719 O O . ARG A 1 98 ? 16.596 8.640 -25.389 1.00 91.12 98 ARG A O 1
ATOM 726 N N . ILE A 1 99 ? 15.793 9.581 -23.519 1.00 91.81 99 ILE A N 1
ATOM 727 C CA . ILE A 1 99 ? 17.014 9.431 -22.731 1.00 91.81 99 ILE A CA 1
ATOM 728 C C . ILE A 1 99 ? 16.742 8.558 -21.514 1.00 91.81 99 ILE A C 1
ATOM 730 O O . ILE A 1 99 ? 15.640 8.562 -20.962 1.00 91.81 99 ILE A O 1
ATOM 734 N N . GLN A 1 100 ? 17.735 7.764 -21.118 1.00 94.06 100 GLN A N 1
ATOM 735 C CA . GLN A 1 100 ? 17.631 6.912 -19.938 1.00 94.06 100 GLN A CA 1
ATOM 736 C C . GLN A 1 100 ? 17.511 7.783 -18.686 1.00 94.06 100 GLN A C 1
ATOM 738 O O . GLN A 1 100 ? 18.275 8.728 -18.498 1.00 94.06 100 GLN A O 1
ATOM 743 N N . TYR A 1 101 ? 16.537 7.471 -17.837 1.00 92.44 101 TYR A N 1
ATOM 744 C CA . TYR A 1 101 ? 16.211 8.287 -16.678 1.00 92.44 101 TYR A CA 1
ATOM 745 C C . TYR A 1 101 ? 15.606 7.424 -15.572 1.00 92.44 101 TYR A C 1
ATOM 747 O O . TYR A 1 101 ? 14.613 6.729 -15.790 1.00 92.44 101 TYR A O 1
ATOM 755 N N . SER A 1 102 ? 16.202 7.469 -14.382 1.00 92.00 102 SER A N 1
ATOM 756 C CA . SER A 1 102 ? 15.648 6.806 -13.201 1.00 92.00 102 SER A CA 1
ATOM 757 C C . SER A 1 102 ? 14.449 7.587 -12.676 1.00 92.00 102 SER A C 1
ATOM 759 O O . SER A 1 102 ? 14.510 8.808 -12.552 1.00 92.00 102 SER A O 1
ATOM 761 N N . ARG A 1 103 ? 13.368 6.887 -12.334 1.00 90.00 103 ARG A N 1
ATOM 762 C CA . ARG A 1 103 ? 12.114 7.496 -11.879 1.00 90.00 103 ARG A CA 1
ATOM 763 C C . ARG A 1 103 ? 11.757 7.032 -10.482 1.00 90.00 103 ARG A C 1
ATOM 765 O O . ARG A 1 103 ? 11.972 5.875 -10.130 1.00 90.00 103 ARG A O 1
ATOM 772 N N . GLN A 1 104 ? 11.129 7.929 -9.736 1.00 89.75 104 GLN A N 1
ATOM 773 C CA . GLN A 1 104 ? 10.411 7.600 -8.517 1.00 89.75 104 GLN A CA 1
ATOM 774 C C . GLN A 1 104 ? 8.944 7.975 -8.723 1.00 89.75 104 GLN A C 1
ATOM 776 O O . GLN A 1 104 ? 8.624 9.136 -8.971 1.00 89.75 104 GLN A O 1
ATOM 781 N N . GLN A 1 105 ? 8.055 6.988 -8.670 1.00 86.19 105 GLN A N 1
ATOM 782 C CA . GLN A 1 105 ? 6.619 7.184 -8.835 1.00 86.19 105 GLN A CA 1
ATOM 783 C C . GLN A 1 105 ? 5.907 6.886 -7.526 1.00 86.19 105 GLN A C 1
ATOM 785 O O . GLN A 1 105 ? 5.946 5.759 -7.030 1.00 86.19 105 GLN A O 1
ATOM 790 N N . ILE A 1 106 ? 5.249 7.907 -6.979 1.00 84.19 106 ILE A N 1
ATOM 791 C CA . ILE A 1 106 ? 4.404 7.755 -5.798 1.00 84.19 106 ILE A CA 1
ATOM 792 C C . ILE A 1 106 ? 3.024 7.273 -6.236 1.00 84.19 106 ILE A C 1
ATOM 794 O O . ILE A 1 106 ? 2.465 7.763 -7.219 1.00 84.19 106 ILE A O 1
ATOM 798 N N . PHE A 1 107 ? 2.490 6.301 -5.508 1.00 76.31 107 PHE A N 1
ATOM 799 C CA . PHE A 1 107 ? 1.254 5.631 -5.843 1.00 76.31 107 PHE A CA 1
ATOM 800 C C . PHE A 1 107 ? 0.429 5.282 -4.589 1.00 76.31 107 PHE A C 1
ATOM 802 O O . PHE A 1 107 ? 0.960 4.644 -3.692 1.00 76.31 107 PHE A O 1
ATOM 809 N N . PRO A 1 108 ? -0.864 5.613 -4.519 1.00 71.69 108 PRO A N 1
ATOM 810 C CA . PRO A 1 108 ? -1.579 6.368 -5.530 1.00 71.69 108 PRO A CA 1
ATOM 811 C C . PRO A 1 108 ? -1.164 7.847 -5.561 1.00 71.69 108 PRO A C 1
ATOM 813 O O . PRO A 1 108 ? -0.762 8.429 -4.559 1.00 71.69 108 PRO A O 1
ATOM 816 N N . GLY A 1 109 ? -1.234 8.446 -6.746 1.00 68.00 109 GLY A N 1
ATOM 817 C CA . GLY A 1 109 ? -1.070 9.881 -6.966 1.00 68.00 109 GLY A CA 1
ATOM 818 C C . GLY A 1 109 ? -2.419 10.609 -7.001 1.00 68.00 109 GLY A C 1
ATOM 819 O O . GLY A 1 109 ? -3.482 9.997 -6.892 1.00 68.00 109 GLY A O 1
ATOM 820 N N . ALA A 1 110 ? -2.393 11.928 -7.215 1.00 64.62 110 ALA A N 1
ATOM 821 C CA . ALA A 1 110 ? -3.593 12.779 -7.204 1.00 64.62 110 ALA A CA 1
ATOM 822 C C . ALA A 1 110 ? -4.723 12.293 -8.139 1.00 64.62 110 ALA A C 1
ATOM 824 O O . ALA A 1 110 ? -5.898 12.461 -7.827 1.00 64.62 110 ALA A O 1
ATOM 825 N N . ASN A 1 111 ? -4.375 11.640 -9.251 1.00 66.00 111 ASN A N 1
ATOM 826 C CA . ASN A 1 111 ? -5.329 11.228 -10.285 1.00 66.00 111 ASN A CA 1
ATOM 827 C C . ASN A 1 111 ? -5.957 9.842 -10.044 1.00 66.00 111 ASN A C 1
ATOM 829 O O . ASN A 1 111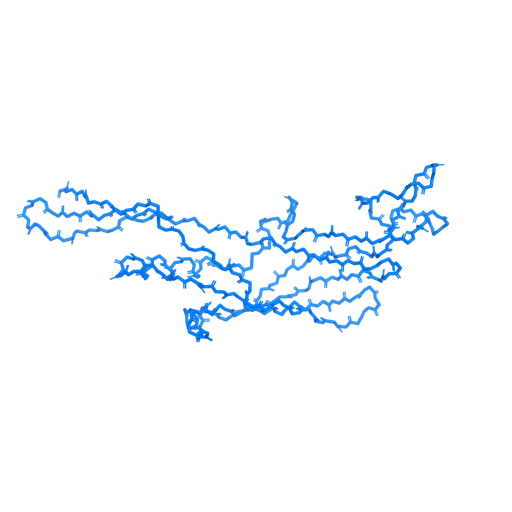 ? -6.865 9.454 -10.772 1.00 66.00 111 ASN A O 1
ATOM 833 N N . ASN A 1 112 ? -5.468 9.066 -9.071 1.00 64.44 112 ASN A N 1
ATOM 834 C CA . ASN A 1 112 ? -5.927 7.694 -8.811 1.00 64.44 112 ASN A CA 1
ATOM 835 C C . ASN A 1 112 ? -6.014 7.330 -7.316 1.00 64.44 112 ASN A C 1
ATOM 837 O O . ASN A 1 112 ? -6.275 6.174 -6.985 1.00 64.44 112 ASN A O 1
ATOM 841 N N . ALA A 1 113 ? -5.883 8.315 -6.422 1.00 65.69 113 ALA A N 1
ATOM 842 C CA . ALA A 1 113 ? -6.022 8.169 -4.969 1.00 65.69 113 ALA A CA 1
ATOM 843 C C . ALA A 1 113 ? -7.347 7.545 -4.513 1.00 65.69 113 ALA A C 1
ATOM 845 O O . ALA A 1 113 ? -7.378 6.855 -3.500 1.00 65.69 113 ALA A O 1
ATOM 846 N N . SER A 1 114 ? -8.436 7.745 -5.257 1.00 63.47 114 SER A N 1
ATOM 847 C CA . SER A 1 114 ? -9.739 7.156 -4.934 1.00 63.47 114 SER A CA 1
ATOM 848 C C . SER A 1 114 ? -9.914 5.720 -5.440 1.00 63.47 114 SER A C 1
ATOM 850 O O . SER A 1 114 ? -10.711 4.979 -4.873 1.00 63.47 114 SER A O 1
ATOM 852 N N . ALA A 1 115 ? -9.183 5.320 -6.486 1.00 66.00 115 ALA A N 1
ATOM 853 C CA . ALA A 1 115 ? -9.332 4.015 -7.137 1.00 66.00 115 ALA A CA 1
ATOM 854 C C . ALA A 1 115 ? -8.444 2.926 -6.516 1.00 66.00 115 ALA A C 1
ATOM 856 O O . ALA A 1 115 ? -8.679 1.736 -6.716 1.00 66.00 115 ALA A O 1
ATOM 857 N N . VAL A 1 116 ? -7.421 3.327 -5.765 1.00 72.12 116 VAL A N 1
ATOM 858 C CA . VAL A 1 116 ? -6.401 2.431 -5.227 1.00 72.12 116 VAL A CA 1
ATOM 859 C C . VAL A 1 116 ? -6.444 2.513 -3.714 1.00 72.12 116 VAL A C 1
ATOM 861 O O . VAL A 1 116 ? -6.042 3.512 -3.122 1.00 72.12 116 VAL A O 1
ATOM 864 N N . GLN A 1 117 ? -6.906 1.440 -3.086 1.00 79.38 117 GLN A N 1
ATOM 865 C CA . GLN A 1 117 ? -6.978 1.338 -1.635 1.00 79.38 117 GLN A CA 1
ATOM 866 C C . GLN A 1 117 ? -6.213 0.103 -1.186 1.00 79.38 117 GLN A C 1
ATOM 868 O O . GLN A 1 117 ? -6.601 -1.016 -1.498 1.00 79.38 117 GLN A O 1
ATOM 873 N N . LEU A 1 118 ? -5.106 0.306 -0.477 1.00 84.44 118 LEU A N 1
ATOM 874 C CA . LEU A 1 118 ? -4.302 -0.790 0.072 1.00 84.44 118 LEU A CA 1
ATOM 875 C C . LEU A 1 118 ? -4.808 -1.230 1.434 1.00 84.44 118 LEU A C 1
ATOM 877 O O . LEU A 1 118 ? -4.573 -2.366 1.820 1.00 84.44 118 LEU A O 1
ATOM 881 N N . LEU A 1 119 ? -5.487 -0.330 2.145 1.00 88.31 119 LEU A N 1
ATOM 882 C CA . LEU A 1 119 ? -6.226 -0.646 3.354 1.00 88.31 119 LEU A CA 1
ATOM 883 C C . LEU A 1 119 ? -7.713 -0.649 3.036 1.00 88.31 119 LEU A C 1
ATOM 885 O O . LEU A 1 119 ? -8.259 0.362 2.591 1.00 88.31 119 LEU A O 1
ATOM 889 N N . THR A 1 120 ? -8.379 -1.767 3.298 1.00 87.75 120 THR A N 1
ATOM 890 C CA . THR A 1 120 ? -9.837 -1.831 3.202 1.00 87.75 120 THR A CA 1
ATOM 891 C C . THR A 1 120 ? -10.484 -1.116 4.396 1.00 87.75 120 THR A C 1
ATOM 893 O O . THR A 1 120 ? -9.937 -1.146 5.505 1.00 87.75 120 THR A O 1
ATOM 896 N N . PRO A 1 121 ? -11.680 -0.517 4.225 1.00 86.06 121 PRO A N 1
ATOM 897 C CA . PRO A 1 121 ? -12.434 0.076 5.334 1.00 86.06 121 PRO A CA 1
ATOM 898 C C . PRO A 1 121 ? -12.651 -0.890 6.505 1.00 86.06 121 PRO A C 1
ATOM 900 O O . PRO A 1 121 ? -12.608 -0.479 7.663 1.00 86.06 121 PRO A O 1
ATOM 903 N N . ARG A 1 122 ? -12.786 -2.190 6.208 1.00 88.06 122 ARG A N 1
ATOM 904 C CA . ARG A 1 122 ? -13.018 -3.239 7.203 1.00 88.06 122 ARG A CA 1
ATOM 905 C C . ARG A 1 122 ? -11.914 -3.331 8.257 1.00 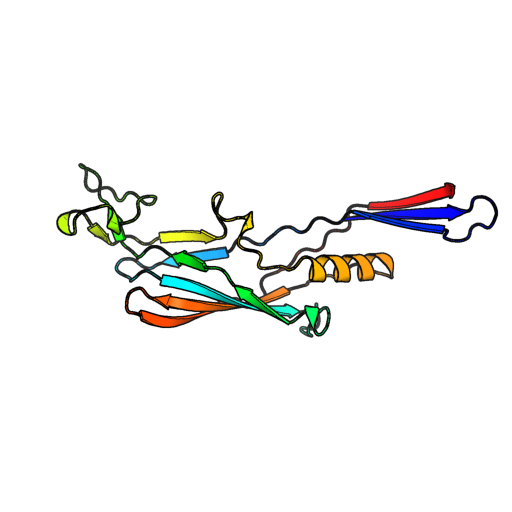88.06 122 ARG A C 1
ATOM 907 O O . ARG A 1 122 ? -12.220 -3.541 9.424 1.00 88.06 122 ARG A O 1
ATOM 914 N N . ILE A 1 123 ? -10.648 -3.132 7.883 1.00 89.88 123 ILE A N 1
ATOM 915 C CA . ILE A 1 123 ? -9.536 -3.100 8.850 1.00 89.88 123 ILE A CA 1
ATOM 916 C C . ILE A 1 123 ? -9.690 -1.926 9.824 1.00 89.88 123 ILE A C 1
ATOM 918 O O . ILE A 1 123 ? -9.453 -2.081 11.021 1.00 89.88 123 ILE A O 1
ATOM 922 N N . GLY A 1 124 ? -10.131 -0.768 9.325 1.00 87.19 124 GLY A N 1
ATOM 923 C CA . GLY A 1 124 ? -10.406 0.408 10.152 1.00 87.19 124 GLY A CA 1
ATOM 924 C C . GLY A 1 124 ? -11.561 0.188 11.133 1.00 87.19 124 GLY A C 1
ATOM 925 O O . GLY A 1 124 ? -11.474 0.615 12.283 1.00 87.19 124 GLY A O 1
ATOM 926 N N . GLU A 1 125 ? -12.611 -0.517 10.709 1.00 87.38 125 GLU A N 1
ATOM 927 C CA . GLU A 1 125 ? -13.738 -0.895 11.572 1.00 87.38 125 GLU A CA 1
ATOM 928 C C . GLU A 1 125 ? -13.307 -1.838 12.700 1.00 87.38 125 GLU A C 1
ATOM 930 O O . GLU A 1 125 ? -13.669 -1.608 13.852 1.00 87.38 125 GLU A O 1
ATOM 935 N N . VAL A 1 126 ? -12.499 -2.862 12.394 1.00 90.00 126 VAL A N 1
ATOM 936 C CA . VAL A 1 126 ? -11.977 -3.800 13.405 1.00 90.00 126 VAL A CA 1
ATOM 937 C C . VAL A 1 126 ? -11.099 -3.060 14.419 1.00 90.00 126 VAL A C 1
ATOM 939 O O . VAL A 1 126 ? -11.340 -3.164 15.618 1.00 90.00 126 VAL A O 1
ATOM 942 N N . ALA A 1 127 ? -10.176 -2.210 13.954 1.00 89.50 127 ALA A N 1
ATOM 943 C CA . ALA A 1 127 ? -9.339 -1.389 14.836 1.00 89.50 127 ALA A CA 1
ATOM 944 C C . ALA A 1 127 ? -10.152 -0.429 15.709 1.00 89.50 127 ALA A C 1
ATOM 946 O O . ALA A 1 127 ? -9.820 -0.208 16.874 1.00 89.50 127 ALA A O 1
ATOM 947 N N . THR A 1 128 ? -11.240 0.116 15.166 1.00 88.75 128 THR A N 1
ATOM 948 C CA . THR A 1 128 ? -12.173 0.953 15.926 1.00 88.75 128 THR A CA 1
ATOM 949 C C . THR A 1 128 ? -12.882 0.139 17.008 1.00 88.75 128 THR A C 1
ATOM 951 O O . THR A 1 128 ? -12.955 0.590 18.150 1.00 88.75 128 THR A O 1
ATOM 954 N N . GLY A 1 129 ? -13.354 -1.068 16.681 1.00 88.00 129 GLY A N 1
ATOM 955 C CA . GLY A 1 129 ? -13.954 -1.995 17.642 1.00 88.00 129 GLY A CA 1
ATOM 956 C C . GLY A 1 129 ? -13.012 -2.329 18.799 1.00 88.00 129 GLY A C 1
ATOM 957 O O . GLY A 1 129 ? -13.400 -2.186 19.960 1.00 88.00 129 GLY A O 1
ATOM 958 N N . ASP A 1 130 ? -11.758 -2.660 18.498 1.00 89.25 130 ASP A N 1
ATOM 959 C CA . ASP A 1 130 ? -10.740 -2.972 19.508 1.00 89.25 130 ASP A CA 1
ATOM 960 C C . ASP A 1 130 ? -10.459 -1.770 20.423 1.00 89.25 130 ASP A C 1
ATOM 962 O O . ASP A 1 130 ? -10.447 -1.898 21.645 1.00 89.25 130 ASP A O 1
ATOM 966 N N . CYS A 1 131 ? -10.343 -0.567 19.853 1.00 87.69 131 CYS A N 1
ATOM 967 C CA . CYS A 1 131 ? -10.194 0.678 20.610 1.00 87.69 131 CYS A CA 1
ATOM 968 C C . CYS A 1 131 ? -11.402 1.051 21.496 1.00 87.69 131 CYS A C 1
ATOM 970 O O . CYS A 1 131 ? -11.280 1.880 22.410 1.00 87.69 131 CYS A O 1
ATOM 972 N N . ILE A 1 132 ? -12.596 0.557 21.159 1.00 87.19 132 ILE A N 1
ATOM 973 C CA . ILE A 1 132 ? -13.814 0.746 21.953 1.00 87.19 132 ILE A CA 1
ATOM 974 C C . ILE A 1 132 ? -13.857 -0.283 23.087 1.00 87.19 132 ILE A C 1
ATOM 976 O O . ILE A 1 132 ? -14.202 0.074 24.218 1.00 87.19 132 ILE A O 1
ATOM 980 N N . ALA A 1 133 ? -13.512 -1.538 22.793 1.00 86.69 133 ALA A N 1
ATOM 981 C CA . ALA A 1 133 ? -13.519 -2.637 23.752 1.00 86.69 133 ALA A CA 1
ATOM 982 C C . ALA A 1 133 ? -12.359 -2.556 24.759 1.00 86.69 133 ALA A C 1
ATOM 984 O O . ALA A 1 133 ? -12.508 -2.987 25.901 1.00 86.69 133 ALA A O 1
ATOM 985 N N . GLY A 1 134 ? -11.225 -1.978 24.365 1.00 86.06 134 GLY A N 1
ATOM 986 C CA . GLY A 1 134 ? -10.026 -1.919 25.189 1.00 86.06 134 GLY A CA 1
ATOM 987 C C . GLY A 1 134 ? -8.957 -0.968 24.640 1.00 86.06 134 GLY A C 1
ATOM 988 O O . GLY A 1 134 ? -9.290 0.102 24.118 1.00 86.06 134 GLY A O 1
ATOM 989 N N . PRO A 1 135 ? -7.661 -1.289 24.815 1.00 84.69 135 PRO A N 1
ATOM 990 C CA . PRO A 1 135 ? -6.590 -0.482 24.252 1.00 84.69 135 PRO A CA 1
ATOM 991 C C . PRO A 1 135 ? -6.619 -0.553 22.724 1.00 84.69 135 PRO A C 1
ATOM 993 O O . PRO A 1 135 ? -6.867 -1.602 22.136 1.00 84.69 135 PRO A O 1
ATOM 996 N N . CYS A 1 136 ? -6.328 0.575 22.080 1.00 86.06 136 CYS A N 1
ATOM 997 C CA . CYS A 1 136 ? -6.158 0.588 20.634 1.00 86.06 136 CYS A CA 1
ATOM 998 C C . CYS A 1 136 ? -4.999 -0.318 20.206 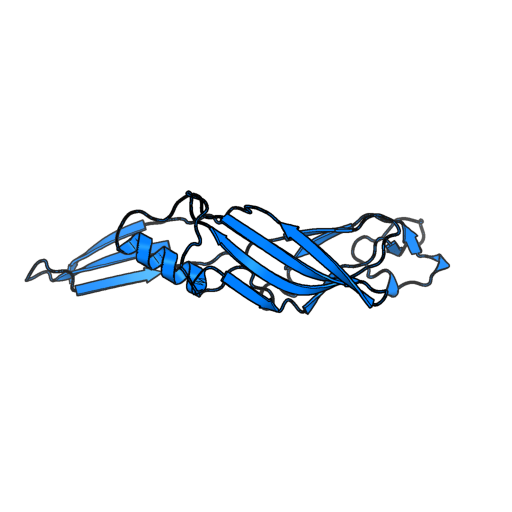1.00 86.06 136 CYS A C 1
ATOM 1000 O O . CYS A 1 136 ? -3.967 -0.317 20.884 1.00 86.06 136 CYS A O 1
ATOM 1002 N N . PRO A 1 137 ? -5.123 -1.020 19.065 1.00 89.06 137 PRO A N 1
ATOM 1003 C CA . PRO A 1 137 ? -4.030 -1.822 18.544 1.00 89.06 137 PRO A CA 1
ATOM 1004 C C . PRO A 1 137 ? -2.830 -0.922 18.234 1.00 89.06 137 PRO A C 1
ATOM 1006 O O . PRO A 1 137 ? -2.961 0.119 17.584 1.00 89.06 137 PRO A O 1
ATOM 1009 N N . ALA A 1 138 ? -1.659 -1.329 18.714 1.00 86.00 138 ALA A N 1
ATOM 1010 C CA . ALA A 1 138 ? -0.390 -0.667 18.454 1.00 86.00 138 ALA A CA 1
ATOM 1011 C C . ALA A 1 138 ? 0.432 -1.476 17.443 1.00 86.00 138 ALA A C 1
ATOM 1013 O O . ALA A 1 138 ? 0.243 -2.680 17.290 1.00 86.00 138 ALA A O 1
ATOM 1014 N N . ASN A 1 139 ? 1.359 -0.804 16.756 1.00 88.56 139 ASN A N 1
ATOM 1015 C CA . ASN A 1 139 ? 2.355 -1.433 15.879 1.00 88.56 139 ASN A CA 1
ATOM 1016 C C . ASN A 1 139 ? 1.779 -2.345 14.780 1.00 88.56 139 ASN A C 1
ATOM 1018 O O . ASN A 1 139 ? 2.445 -3.291 14.354 1.00 88.56 139 ASN A O 1
ATOM 1022 N N . LEU A 1 140 ? 0.570 -2.052 14.291 1.00 92.50 140 LEU A N 1
ATOM 1023 C CA . LEU A 1 140 ? 0.036 -2.751 13.128 1.00 92.50 140 LEU A CA 1
ATOM 1024 C C . LEU A 1 140 ? 0.977 -2.565 11.934 1.00 92.50 140 LEU A C 1
ATOM 1026 O O . LEU A 1 140 ? 1.560 -1.497 11.727 1.00 92.50 140 LEU A O 1
ATOM 1030 N N . SER A 1 141 ? 1.113 -3.607 11.125 1.00 93.62 141 SER A N 1
ATOM 1031 C CA . SER A 1 141 ? 1.922 -3.559 9.911 1.00 93.62 141 SER A CA 1
ATOM 1032 C C . SER A 1 141 ? 1.268 -4.333 8.774 1.00 93.62 141 SER A C 1
ATOM 1034 O O . SER A 1 141 ? 0.394 -5.159 9.002 1.00 93.62 141 SER A O 1
ATOM 1036 N N . MET A 1 142 ? 1.669 -4.067 7.534 1.00 93.38 142 MET A N 1
ATOM 1037 C CA . MET A 1 142 ? 1.237 -4.830 6.367 1.00 93.38 142 MET A CA 1
ATOM 1038 C C . MET A 1 142 ? 2.414 -5.461 5.637 1.00 93.38 142 MET A C 1
ATOM 1040 O O . MET A 1 142 ? 3.462 -4.843 5.436 1.00 93.38 142 MET A O 1
ATOM 1044 N N . ASN A 1 143 ? 2.195 -6.684 5.175 1.00 94.12 143 ASN A N 1
ATOM 1045 C CA . ASN A 1 143 ? 2.949 -7.275 4.087 1.00 94.12 143 ASN A CA 1
ATOM 1046 C C . ASN A 1 143 ? 2.134 -7.127 2.809 1.00 94.12 143 ASN A C 1
ATOM 1048 O O . ASN A 1 143 ? 0.942 -7.431 2.802 1.00 94.12 143 ASN A O 1
ATOM 1052 N N . VAL A 1 144 ? 2.782 -6.685 1.738 1.00 93.19 144 VAL A N 1
ATOM 1053 C CA . VAL A 1 144 ? 2.143 -6.512 0.438 1.00 93.19 144 VAL A CA 1
ATOM 1054 C C . VAL A 1 144 ? 2.976 -7.193 -0.634 1.00 93.19 144 VAL A C 1
ATOM 1056 O O . VAL A 1 144 ? 4.179 -6.955 -0.723 1.00 93.19 144 VAL A O 1
ATOM 1059 N N . THR A 1 145 ? 2.343 -8.023 -1.457 1.00 95.12 145 THR A N 1
ATOM 1060 C CA . THR A 1 145 ? 2.938 -8.565 -2.683 1.00 95.12 145 THR A CA 1
ATOM 1061 C C . THR A 1 145 ? 2.201 -7.984 -3.876 1.00 95.12 145 THR A C 1
ATOM 1063 O O . THR A 1 145 ? 1.061 -8.349 -4.142 1.00 95.12 145 THR A O 1
ATOM 1066 N N . PHE A 1 146 ? 2.843 -7.062 -4.583 1.00 93.06 146 PHE A N 1
ATOM 1067 C CA . PHE A 1 146 ? 2.335 -6.500 -5.828 1.00 93.06 146 PHE A CA 1
ATOM 1068 C C . PHE A 1 146 ? 2.584 -7.469 -6.971 1.00 93.06 146 PHE A C 1
ATOM 1070 O O . PHE A 1 146 ? 3.705 -7.947 -7.130 1.00 93.06 146 PHE A O 1
ATOM 1077 N N . HIS A 1 147 ? 1.563 -7.684 -7.790 1.00 94.56 147 HIS A N 1
ATOM 1078 C CA . HIS A 1 147 ? 1.629 -8.443 -9.031 1.00 94.56 147 HIS A CA 1
ATOM 1079 C C . HIS A 1 147 ? 1.607 -7.478 -10.203 1.00 94.56 147 HIS A C 1
ATOM 1081 O O . HIS A 1 147 ? 0.715 -6.626 -10.313 1.00 94.56 147 HIS A O 1
ATOM 1087 N N . LEU A 1 148 ? 2.603 -7.601 -11.072 1.00 94.19 148 LEU A N 1
ATOM 1088 C CA . LEU A 1 148 ? 2.803 -6.707 -12.199 1.00 94.19 148 LEU A CA 1
ATOM 1089 C C . LEU A 1 148 ? 2.966 -7.503 -13.487 1.00 94.19 148 LEU A C 1
ATOM 1091 O O . LEU A 1 148 ? 3.494 -8.612 -13.478 1.00 94.19 148 LEU A O 1
ATOM 1095 N N . VAL A 1 149 ? 2.563 -6.897 -14.595 1.00 95.56 149 VAL A N 1
ATOM 1096 C CA . VAL A 1 149 ? 2.912 -7.351 -15.943 1.00 95.56 149 VAL A CA 1
ATOM 1097 C C . VAL A 1 149 ? 3.787 -6.270 -16.546 1.00 95.56 149 VAL A C 1
ATOM 1099 O O . VAL A 1 149 ? 3.349 -5.124 -16.644 1.00 95.56 149 VAL A O 1
ATOM 1102 N N . ASP A 1 150 ? 5.033 -6.592 -16.877 1.00 93.12 150 ASP A N 1
ATOM 1103 C CA . ASP A 1 150 ? 5.906 -5.624 -17.535 1.00 93.12 150 ASP A CA 1
ATOM 1104 C C . ASP A 1 150 ? 5.467 -5.356 -18.984 1.00 93.12 150 ASP A C 1
ATOM 1106 O O . ASP A 1 150 ? 4.663 -6.092 -19.560 1.00 93.12 150 ASP A O 1
ATOM 1110 N N . ASP A 1 151 ? 5.995 -4.297 -19.595 1.00 88.31 151 ASP A N 1
ATOM 1111 C CA . ASP A 1 151 ? 5.628 -3.930 -20.971 1.00 88.31 151 ASP A CA 1
ATOM 1112 C C . ASP A 1 151 ? 6.042 -4.999 -22.012 1.00 88.31 151 ASP A C 1
ATOM 1114 O O . ASP A 1 151 ? 5.576 -4.974 -23.151 1.00 88.31 151 ASP A O 1
ATOM 1118 N N . LEU A 1 152 ? 6.866 -5.981 -21.621 1.00 91.31 152 LEU A N 1
ATOM 1119 C CA . LEU A 1 152 ? 7.223 -7.162 -22.418 1.00 91.31 152 LEU A CA 1
ATOM 1120 C C . LEU A 1 152 ? 6.296 -8.363 -22.158 1.00 91.31 152 LEU A C 1
ATOM 1122 O O . LEU A 1 152 ? 6.602 -9.474 -22.590 1.00 91.31 152 LEU A O 1
ATOM 1126 N N . GLN A 1 153 ? 5.166 -8.152 -21.476 1.00 92.69 153 GLN A N 1
ATOM 1127 C CA . GLN A 1 153 ? 4.166 -9.168 -21.127 1.00 92.69 153 GLN A CA 1
ATOM 1128 C C . GLN A 1 153 ? 4.678 -10.262 -20.177 1.00 92.69 153 GLN A C 1
ATOM 1130 O O . GLN A 1 153 ? 4.172 -11.385 -20.175 1.00 92.69 153 GLN A O 1
ATOM 1135 N N . ARG A 1 154 ? 5.675 -9.955 -19.341 1.00 94.56 154 ARG A N 1
ATOM 1136 C CA . ARG A 1 154 ? 6.195 -10.885 -18.330 1.00 94.56 154 ARG A CA 1
ATOM 1137 C C . ARG A 1 154 ? 5.606 -10.568 -16.964 1.00 94.56 154 ARG A C 1
ATOM 1139 O O . ARG A 1 154 ? 5.623 -9.422 -16.516 1.00 94.56 154 ARG A O 1
ATOM 1146 N N . ASN A 1 155 ? 5.161 -11.605 -16.264 1.00 95.56 155 ASN A N 1
ATOM 1147 C CA . ASN A 1 155 ? 4.681 -11.480 -14.891 1.00 95.56 155 ASN A CA 1
ATOM 1148 C C . ASN A 1 155 ? 5.852 -11.249 -13.929 1.00 95.56 155 ASN A C 1
ATOM 1150 O O . ASN A 1 155 ? 6.872 -11.934 -14.006 1.00 95.56 155 ASN A O 1
ATOM 1154 N N . GLN A 1 156 ? 5.689 -10.298 -13.015 1.00 94.44 156 GLN A N 1
ATOM 1155 C CA . GLN A 1 156 ? 6.658 -9.918 -11.993 1.00 94.44 156 GLN A CA 1
ATOM 1156 C C . GLN A 1 156 ? 5.955 -9.734 -10.648 1.00 94.44 156 GLN A C 1
ATOM 1158 O O . GLN A 1 156 ? 4.758 -9.445 -10.594 1.00 94.44 156 GLN A O 1
ATOM 1163 N N . THR A 1 157 ? 6.715 -9.853 -9.558 1.00 94.25 157 THR A N 1
ATOM 1164 C CA . THR A 1 157 ? 6.217 -9.570 -8.208 1.00 94.25 157 THR A CA 1
ATOM 1165 C C . THR A 1 157 ? 7.160 -8.660 -7.440 1.00 94.25 157 THR A C 1
ATOM 1167 O O . THR A 1 157 ? 8.372 -8.870 -7.469 1.00 94.25 157 THR A O 1
ATOM 1170 N N . ILE A 1 158 ? 6.610 -7.703 -6.695 1.00 90.75 158 ILE A N 1
ATOM 1171 C CA . ILE A 1 158 ? 7.365 -6.833 -5.781 1.00 90.75 158 ILE A CA 1
ATOM 1172 C C . ILE A 1 158 ? 6.805 -7.007 -4.374 1.00 90.75 158 ILE A C 1
ATOM 1174 O O . ILE A 1 158 ? 5.598 -6.915 -4.172 1.00 90.75 158 ILE A O 1
ATOM 1178 N N . GLN A 1 159 ? 7.678 -7.236 -3.395 1.00 92.62 159 GLN A N 1
ATOM 1179 C CA . GLN A 1 159 ? 7.278 -7.436 -2.004 1.00 92.62 159 GLN A CA 1
ATOM 1180 C C . GLN A 1 159 ? 7.659 -6.243 -1.132 1.00 92.62 159 GLN A C 1
ATOM 1182 O O . GLN A 1 159 ? 8.804 -5.796 -1.133 1.00 92.62 159 GLN A O 1
ATOM 1187 N N . VAL A 1 160 ? 6.707 -5.794 -0.322 1.00 90.06 160 VAL A N 1
ATOM 1188 C CA . VAL A 1 160 ? 6.906 -4.854 0.779 1.00 90.06 160 VAL A CA 1
ATOM 1189 C C . VAL A 1 160 ? 6.608 -5.600 2.071 1.00 90.06 160 VAL A C 1
ATOM 1191 O O . VAL A 1 160 ? 5.551 -6.212 2.211 1.00 90.06 160 VAL A O 1
ATOM 1194 N N . LYS A 1 161 ? 7.551 -5.580 3.013 1.00 92.00 161 LYS A N 1
ATOM 1195 C CA . LYS A 1 161 ? 7.431 -6.303 4.283 1.00 92.00 161 LYS A CA 1
ATOM 1196 C C . LYS A 1 161 ? 7.310 -5.323 5.436 1.00 92.00 161 LYS A C 1
ATOM 1198 O O . LYS A 1 161 ? 8.096 -4.384 5.516 1.00 92.00 161 LYS A O 1
ATOM 1203 N N . ARG A 1 162 ? 6.366 -5.595 6.340 1.00 89.56 162 ARG A N 1
ATOM 1204 C CA . ARG A 1 162 ? 6.135 -4.850 7.585 1.00 89.56 162 ARG A CA 1
ATOM 1205 C C . ARG A 1 162 ? 6.045 -3.329 7.390 1.00 89.56 162 ARG A C 1
ATOM 1207 O O . ARG A 1 162 ? 6.615 -2.570 8.169 1.00 89.56 162 ARG A O 1
ATOM 1214 N N . ALA A 1 163 ? 5.324 -2.872 6.366 1.00 89.94 163 ALA A N 1
ATOM 1215 C CA . ALA A 1 163 ? 5.026 -1.448 6.236 1.00 89.94 163 ALA A CA 1
ATOM 1216 C C . ALA A 1 163 ? 4.092 -1.019 7.386 1.00 89.94 163 ALA A C 1
ATOM 1218 O O . ALA A 1 163 ? 3.076 -1.679 7.600 1.00 89.94 163 ALA A O 1
ATOM 1219 N N . PRO A 1 164 ? 4.422 0.032 8.153 1.00 90.44 164 PRO A N 1
ATOM 1220 C CA . PRO A 1 164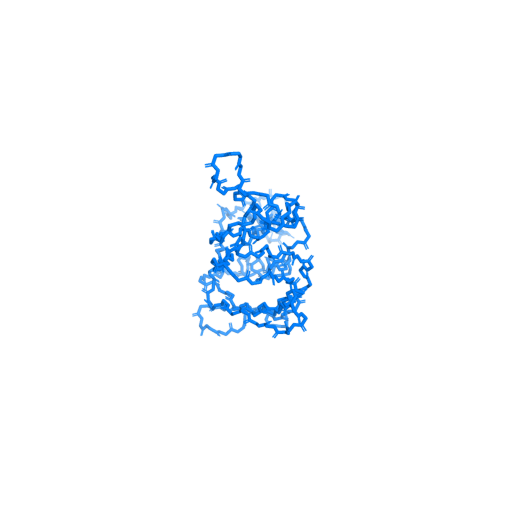 ? 3.675 0.385 9.356 1.00 90.44 164 PRO A CA 1
ATOM 1221 C C . PRO A 1 164 ? 2.283 0.935 9.025 1.00 90.44 164 PRO A C 1
ATOM 1223 O O . PRO A 1 164 ? 2.111 1.694 8.072 1.00 90.44 164 PRO A O 1
ATOM 1226 N N . ILE A 1 165 ? 1.302 0.590 9.858 1.00 89.94 165 ILE A N 1
ATOM 1227 C CA . ILE A 1 165 ? -0.057 1.135 9.829 1.00 89.94 165 ILE A CA 1
ATOM 1228 C C . ILE A 1 165 ? -0.277 1.889 11.139 1.00 89.94 165 ILE A C 1
ATOM 1230 O O . ILE A 1 165 ? -0.432 1.266 12.193 1.00 89.94 165 ILE A O 1
ATOM 1234 N N . PRO A 1 166 ? -0.288 3.227 11.113 1.00 85.12 166 PRO A N 1
ATOM 1235 C CA . PRO A 1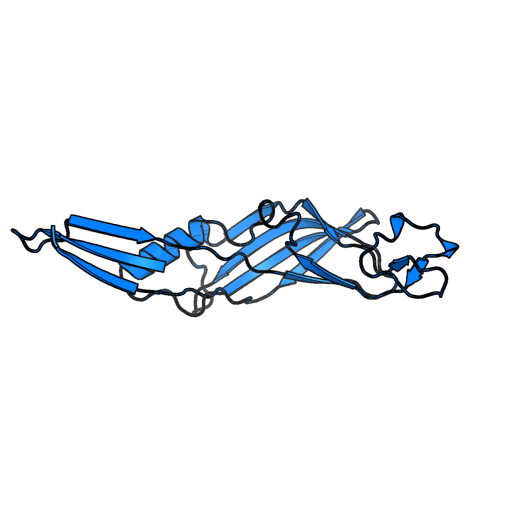 166 ? -0.532 3.989 12.319 1.00 85.12 166 PRO A CA 1
ATOM 1236 C C . PRO A 1 166 ? -2.021 3.969 12.687 1.00 85.12 166 PRO A C 1
ATOM 1238 O O . PRO A 1 166 ? -2.887 4.244 11.856 1.00 85.12 166 PRO A O 1
ATOM 1241 N N . VAL A 1 167 ? -2.314 3.700 13.960 1.00 84.81 167 VAL A N 1
ATOM 1242 C CA . VAL A 1 167 ? -3.663 3.784 14.532 1.00 84.81 167 VAL A CA 1
ATOM 1243 C C . VAL A 1 167 ? -3.667 4.870 15.602 1.00 84.81 167 VAL A C 1
ATOM 1245 O O . VAL A 1 167 ? -2.965 4.772 16.605 1.00 84.81 167 VAL A O 1
ATOM 1248 N N . TYR A 1 168 ? -4.459 5.923 15.387 1.00 79.50 168 TYR A N 1
ATOM 1249 C CA . TYR A 1 168 ? -4.516 7.074 16.290 1.00 79.50 168 TYR A CA 1
ATOM 1250 C C . TYR A 1 168 ? -5.873 7.194 16.991 1.00 79.50 168 TYR A C 1
ATOM 1252 O O . TYR A 1 168 ? -6.910 7.471 16.365 1.00 79.50 168 TYR A O 1
ATOM 1260 N N . ARG A 1 169 ? -5.846 7.090 18.323 1.00 78.88 169 ARG A N 1
ATOM 1261 C CA . ARG A 1 169 ? -6.933 7.537 19.199 1.00 78.88 169 ARG A CA 1
ATOM 1262 C C . ARG A 1 169 ? -6.789 9.038 19.438 1.00 78.88 169 ARG A C 1
ATOM 1264 O O . ARG A 1 169 ? -5.789 9.473 19.992 1.00 78.88 169 ARG A O 1
ATOM 1271 N N . ILE A 1 170 ? -7.773 9.816 18.997 1.00 73.38 170 ILE A N 1
ATOM 1272 C CA . ILE A 1 170 ? -7.756 11.284 19.090 1.00 73.38 170 ILE A CA 1
ATOM 1273 C C . ILE A 1 170 ? -8.483 11.738 20.359 1.00 73.38 170 ILE A C 1
ATOM 1275 O O . ILE A 1 170 ? -8.010 12.636 21.046 1.00 73.38 170 ILE A O 1
ATOM 1279 N N . SER A 1 171 ? -9.610 11.107 20.701 1.00 79.31 171 SER A N 1
ATOM 1280 C CA . SER A 1 171 ? -10.358 11.414 21.924 1.00 79.31 171 SER A CA 1
ATOM 1281 C C . SER A 1 171 ? -11.297 10.274 22.332 1.00 79.31 171 SER A C 1
ATOM 1283 O O . SER A 1 171 ? -11.830 9.568 21.474 1.00 79.31 171 SER A O 1
ATOM 1285 N N . ASP A 1 172 ? -11.488 10.104 23.643 1.00 81.25 172 ASP A N 1
ATOM 1286 C CA . ASP A 1 172 ? -12.515 9.250 24.255 1.00 81.25 172 ASP A CA 1
ATOM 1287 C C . ASP A 1 172 ? -13.245 10.084 25.307 1.00 81.25 172 ASP A C 1
ATOM 1289 O O . ASP A 1 172 ? -12.636 10.520 26.286 1.00 81.25 172 ASP A O 1
ATOM 1293 N N . THR A 1 173 ? -14.514 10.395 25.055 1.00 83.00 173 THR A N 1
ATOM 1294 C CA . THR A 1 173 ? -15.307 11.285 25.906 1.00 83.00 173 THR A CA 1
ATOM 1295 C C . THR A 1 173 ? -16.564 10.600 26.411 1.00 83.00 173 THR A C 1
ATOM 1297 O O . THR A 1 173 ? -17.152 9.737 25.759 1.00 83.00 173 THR A O 1
ATOM 1300 N N . ARG A 1 174 ? -16.993 11.012 27.604 1.00 84.06 174 ARG A N 1
ATOM 1301 C CA . ARG A 1 174 ? -18.245 10.587 28.222 1.00 84.06 174 ARG A CA 1
ATOM 1302 C C . ARG A 1 174 ? -19.255 11.726 28.146 1.00 84.06 174 ARG A C 1
ATOM 1304 O O . ARG A 1 174 ? -18.922 12.862 28.474 1.00 84.06 174 ARG A O 1
ATOM 1311 N N . SER A 1 175 ? -20.486 11.413 27.763 1.00 83.94 175 SER A N 1
ATOM 1312 C CA . SER A 1 175 ? -21.625 12.326 27.870 1.00 83.94 175 SER A CA 1
ATOM 1313 C C . SER A 1 175 ? -22.836 11.611 28.448 1.00 83.94 175 SER A C 1
ATOM 1315 O O . SER A 1 175 ? -22.942 10.389 28.351 1.00 83.94 175 SER A O 1
ATOM 1317 N N . GLU A 1 176 ? -23.763 12.372 29.016 1.00 80.06 176 GLU A N 1
ATOM 1318 C CA . GLU A 1 176 ? -24.979 11.828 29.613 1.00 80.06 176 GLU A CA 1
ATOM 1319 C C . GLU A 1 176 ? -26.213 12.354 28.886 1.00 80.06 176 GLU A C 1
ATOM 1321 O O . GLU A 1 176 ? -26.293 13.550 28.580 1.00 80.06 176 GLU A O 1
ATOM 1326 N N . GLU A 1 177 ? -27.176 11.468 28.646 1.00 73.00 177 GLU A N 1
ATOM 1327 C CA . GLU A 1 177 ? -28.437 11.764 27.958 1.00 73.00 177 GLU A CA 1
ATOM 1328 C C . GLU A 1 177 ? -29.655 11.249 28.725 1.00 73.00 177 GLU A C 1
ATOM 1330 O O . GLU A 1 177 ? -29.828 10.010 28.879 1.00 73.00 177 GLU A O 1
#

Organism: NCBI:txid2054903

Secondary structure (DSSP, 8-state):
-EEEEEE-TTT--EEEEEEE--PPPPPEEEEE-TT---EEEEEEEEEEE-TTSSBTTGGGGEEEEEEEEEEPPSEEEE-TTS-EETTS-GGGS-GGGEEE--EEEEES-TTTTTT--SS-HHHHHHHHHHHHHSSPP-SEEEEEEEEEEETTS-EEEEEEEEEEE-----EEEEEE-

Sequence (177 aa):
MTIKRIYSKTTGELKSIDSVFQLVQPNLSFATAAGSVGARLVSADVTILDESGNRYGDVSGQYTQSIGARLLQGFACADEKGVPNASADPESCVFAQRIQYSRQQIFPGANNASAVQLLTPRIGEVATGDCIAGPCPANLSMNVTFHLVDDLQRNQTIQVKRAPIPVYRISDTRSEE

Radius of gyration: 22.24 Å; chains: 1; bounding box: 50×35×66 Å

Foldseek 3Di:
DAKEFEAAPVPRHTDDIDDDFDADFDKDKDKAFWPFFKKWFAKKWKAKAAPVRDGDPVVLRTDMGGQGGIGAHQKAFADPVRHGDQPDRQVVDDPVRIGGHMHIDIPPDPVCSPVDGSHDVSSRVSQVVCVVVDPGGPQMFMWMWTWIQTPVRDIDIDIDPGHTDDDDHPYYYYDYD

pLDDT: mean 86.87, std 6.67, range [63.47, 95.56]